Protein AF-A0A8T3SLR2-F1 (afdb_monomer)

Secondary structure (DSSP, 8-state):
--EEEEEEESSTT----S--EEEETTEEEEEEEEEEEETTTTEEEEEEEE-GGG-STT-EEEEEETTEEEEEEE--S-SS-TT-HHHH-

Nearest PDB structures (foldseek):
  4pab-assembly2_B  TM=8.350E-01  e=4.778E-07  Rattus 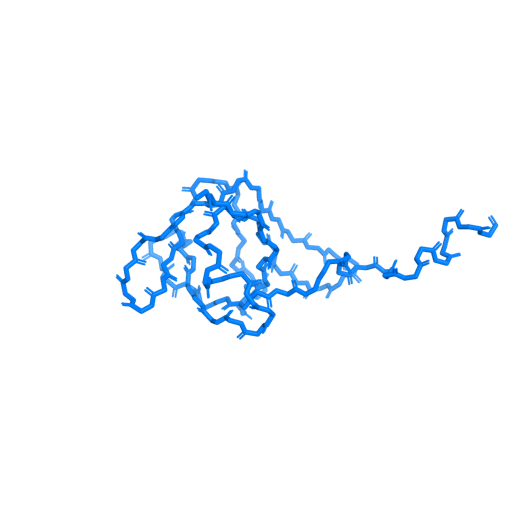norvegicus
  4paa-assembly2_B  TM=8.370E-01  e=1.225E-06  Rattus norvegicus
  5l46-assembly2_B  TM=8.869E-01  e=8.995E-06  Homo sapiens
  1yx2-assembly1_A  TM=9.364E-01  e=2.723E-05  Bacillus subtilis
  3gir-assembly1_A  TM=9.134E-01  e=3.042E-05  Bartonella henselae

Mean predicted aligned error: 2.66 Å

Solvent-accessible surface area (backbone atoms only — not comparable to full-atom values): 4960 Å² total; per-residue (Å²): 122,69,40,80,37,45,29,40,33,71,49,55,85,58,59,46,75,49,64,34,46,25,26,42,97,91,40,81,60,34,35,28,71,41,36,34,71,40,77,94,72,71,35,5,33,33,31,29,45,27,49,67,92,63,61,45,73,70,35,67,34,31,38,45,52,97,87,40,76,39,49,28,31,28,46,75,81,57,84,65,66,71,84,44,61,85,74,74,106

Radius of gyration: 12.97 Å; Cα contacts (8 Å, |Δi|>4): 205; chains: 1; bounding box: 32×30×34 Å

Sequence (89 aa):
RKRLACLVIDDPLSVALGNEPVRADGLVVGRVTSGGYGFAVERSIAYAYLPPSLVTMGQRGEVEIFGEWVGCVVSAEPLFDPSGARIKA

pLDDT: mean 96.52, std 3.92, range [66.56, 98.75]

Foldseek 3Di:
DWDKFKKWWPDQVQADAWQWFKFDPPDGFWTFHGWDHDPVLSTTMTMITGDPVQQDFQRKIFTQGPNDTTIITGHDPPSPPPVCPVVVD

Structure (mmCIF, N/CA/C/O backbone):
data_AF-A0A8T3SLR2-F1
#
_entry.id   AF-A0A8T3SLR2-F1
#
loop_
_atom_site.group_PDB
_atom_site.id
_atom_site.type_symbol
_atom_site.label_atom_id
_atom_site.label_alt_id
_atom_site.label_comp_id
_atom_site.label_asym_id
_atom_site.label_entity_id
_atom_site.label_seq_id
_atom_site.pdbx_PDB_ins_code
_atom_site.Cartn_x
_atom_site.Cartn_y
_atom_site.Cartn_z
_atom_site.occupancy
_atom_site.B_iso_or_equiv
_atom_site.auth_seq_id
_atom_site.auth_comp_id
_atom_site.auth_asym_id
_atom_site.auth_atom_id
_atom_site.pdbx_PDB_model_num
ATOM 1 N N . ARG A 1 1 ? 3.440 -8.110 18.187 1.00 87.31 1 ARG A N 1
ATOM 2 C CA . ARG A 1 1 ? 4.503 -7.593 17.283 1.00 87.31 1 ARG A CA 1
ATOM 3 C C . ARG A 1 1 ? 3.867 -7.307 15.925 1.00 87.31 1 ARG A C 1
ATOM 5 O O . ARG A 1 1 ? 3.082 -8.142 15.506 1.00 87.31 1 ARG A O 1
ATOM 12 N N . LYS A 1 2 ? 4.124 -6.161 15.281 1.00 94.56 2 LYS A N 1
ATOM 13 C CA . LYS A 1 2 ? 3.575 -5.854 13.941 1.00 94.56 2 LYS A CA 1
ATOM 14 C C . LYS A 1 2 ? 4.393 -6.536 12.836 1.00 94.56 2 LYS A C 1
ATOM 16 O O . LYS A 1 2 ? 5.557 -6.865 13.068 1.00 94.56 2 LYS A O 1
ATOM 21 N N . ARG A 1 3 ? 3.790 -6.742 11.664 1.00 97.25 3 ARG A N 1
ATOM 22 C CA . ARG A 1 3 ? 4.437 -7.267 10.451 1.00 97.25 3 ARG A CA 1
ATOM 23 C C . ARG A 1 3 ? 4.288 -6.265 9.314 1.00 97.25 3 ARG A C 1
ATOM 25 O O . ARG A 1 3 ? 3.261 -5.601 9.229 1.00 97.25 3 ARG A O 1
ATOM 32 N N . LEU A 1 4 ? 5.326 -6.149 8.497 1.00 97.75 4 LEU A N 1
ATOM 33 C CA . LEU A 1 4 ? 5.290 -5.353 7.278 1.00 97.75 4 LEU A CA 1
ATOM 34 C C . LEU A 1 4 ? 4.457 -6.097 6.223 1.00 97.75 4 LEU A C 1
ATOM 36 O O . LEU A 1 4 ? 4.574 -7.320 6.127 1.00 97.75 4 LEU A O 1
ATOM 40 N N . ALA A 1 5 ? 3.621 -5.371 5.486 1.00 98.00 5 ALA A N 1
ATOM 41 C CA . ALA A 1 5 ? 2.811 -5.904 4.398 1.00 98.00 5 ALA A CA 1
ATOM 42 C C . ALA A 1 5 ? 2.737 -4.915 3.229 1.00 98.00 5 ALA A C 1
ATOM 44 O O . ALA A 1 5 ? 2.596 -3.709 3.451 1.00 98.00 5 ALA A O 1
ATOM 45 N N . CYS A 1 6 ? 2.783 -5.448 2.011 1.00 98.38 6 CYS A N 1
ATOM 46 C CA . CYS A 1 6 ? 2.452 -4.758 0.774 1.00 98.38 6 CYS A CA 1
ATOM 47 C C . CYS A 1 6 ? 0.937 -4.624 0.614 1.00 98.38 6 CYS A C 1
ATOM 49 O O . CYS A 1 6 ? 0.181 -5.592 0.723 1.00 98.38 6 CYS A O 1
ATOM 51 N N . LEU A 1 7 ? 0.513 -3.413 0.287 1.00 98.62 7 LEU A N 1
ATOM 52 C CA . LEU A 1 7 ? -0.855 -3.012 0.021 1.00 98.62 7 LEU A CA 1
ATOM 53 C C . LEU A 1 7 ? -0.943 -2.548 -1.431 1.00 98.62 7 LEU A C 1
ATOM 55 O O . LEU A 1 7 ? -0.144 -1.718 -1.867 1.00 98.62 7 LEU A O 1
ATOM 59 N N . VAL A 1 8 ? -1.918 -3.065 -2.169 1.00 98.56 8 VAL A N 1
ATOM 60 C CA . VAL A 1 8 ? -2.311 -2.521 -3.473 1.00 98.56 8 VAL A CA 1
ATOM 61 C C . VAL A 1 8 ? -3.532 -1.644 -3.248 1.00 98.56 8 VAL A C 1
ATOM 63 O O . VAL A 1 8 ? -4.527 -2.118 -2.698 1.00 98.56 8 VAL A O 1
ATOM 66 N N . ILE A 1 9 ? -3.429 -0.372 -3.624 1.00 98.56 9 ILE A N 1
ATOM 67 C CA . ILE A 1 9 ? -4.507 0.612 -3.498 1.00 98.56 9 ILE A CA 1
ATOM 68 C C . ILE A 1 9 ? -5.443 0.457 -4.703 1.00 98.56 9 ILE A C 1
ATOM 70 O O . ILE A 1 9 ? -4.983 0.298 -5.836 1.00 98.56 9 ILE A O 1
ATOM 74 N N . ASP A 1 10 ? -6.752 0.450 -4.445 1.00 98.44 10 ASP A N 1
ATOM 75 C CA . ASP A 1 10 ? -7.777 0.146 -5.450 1.00 98.44 10 ASP A CA 1
ATOM 76 C C . ASP A 1 10 ? -7.830 1.202 -6.560 1.00 98.44 10 ASP A C 1
ATOM 78 O O . ASP A 1 10 ? -7.955 0.851 -7.734 1.00 98.44 10 ASP A O 1
ATOM 82 N N . ASP A 1 11 ? -7.708 2.483 -6.195 1.00 98.06 11 ASP A N 1
ATOM 83 C CA . ASP A 1 11 ? -7.561 3.573 -7.156 1.00 98.06 11 ASP A CA 1
ATOM 84 C C . ASP A 1 11 ? -6.078 3.741 -7.545 1.00 98.06 11 ASP A C 1
ATOM 86 O O . ASP A 1 11 ? -5.267 4.160 -6.713 1.00 98.06 11 ASP A O 1
ATOM 90 N N . PRO A 1 12 ? -5.690 3.452 -8.803 1.00 95.56 12 PRO A N 1
ATOM 91 C CA . PRO A 1 12 ? -4.306 3.573 -9.251 1.00 95.56 12 PRO A CA 1
ATOM 92 C C . PRO A 1 12 ? -3.789 5.017 -9.256 1.00 95.56 12 PRO A C 1
ATOM 94 O O . PRO A 1 12 ? -2.573 5.210 -9.281 1.00 95.56 12 PRO A O 1
ATOM 97 N N . LEU A 1 13 ? -4.676 6.018 -9.239 1.00 96.12 13 LEU A N 1
ATOM 98 C CA . LEU A 1 13 ? -4.301 7.435 -9.211 1.00 96.12 13 LEU A CA 1
ATOM 99 C C . LEU A 1 13 ? -4.106 7.973 -7.788 1.00 96.12 13 LEU A C 1
ATOM 101 O O . LEU A 1 13 ? -3.447 8.997 -7.603 1.00 96.12 13 LEU A O 1
ATOM 105 N N . SER A 1 14 ? -4.613 7.264 -6.782 1.00 98.06 14 SER A N 1
ATOM 106 C CA . SER A 1 14 ? -4.408 7.588 -5.375 1.00 98.06 14 SER A CA 1
ATOM 107 C C . SER A 1 14 ? -3.086 7.002 -4.896 1.00 98.06 14 SER A C 1
ATOM 109 O O . SER A 1 14 ? -2.982 5.809 -4.612 1.00 98.06 14 SER A O 1
ATOM 111 N N . VAL A 1 15 ? -2.051 7.838 -4.817 1.00 97.88 15 VAL A N 1
ATOM 112 C CA . VAL A 1 15 ? -0.681 7.410 -4.498 1.00 97.88 15 VAL A CA 1
ATOM 113 C C . VAL A 1 15 ? -0.290 7.847 -3.091 1.00 97.88 15 VAL A C 1
ATOM 115 O O . VAL A 1 15 ? -0.202 9.040 -2.809 1.00 97.88 15 VAL A O 1
ATOM 118 N N . ALA A 1 16 ? -0.005 6.872 -2.226 1.00 97.75 16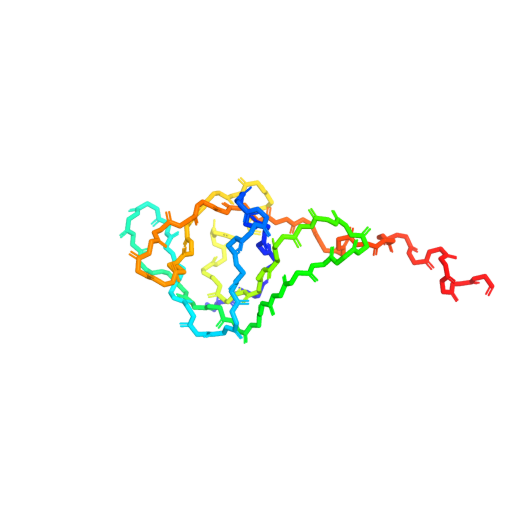 ALA A N 1
ATOM 119 C CA . ALA A 1 16 ? 0.593 7.123 -0.919 1.00 97.75 16 ALA A CA 1
ATOM 120 C C . ALA A 1 16 ? 2.075 7.514 -1.067 1.00 97.75 16 ALA A C 1
ATOM 122 O O . ALA A 1 16 ? 2.803 6.946 -1.883 1.00 97.75 16 ALA A O 1
ATOM 123 N N . LEU A 1 17 ? 2.527 8.463 -0.254 1.00 96.25 17 LEU A N 1
ATOM 124 C CA . LEU A 1 17 ? 3.885 9.007 -0.226 1.00 96.25 17 LEU A CA 1
ATOM 125 C C . LEU A 1 17 ? 4.637 8.630 1.060 1.00 96.25 17 LEU A C 1
ATOM 127 O O . LEU A 1 17 ? 5.867 8.570 1.057 1.00 96.25 17 LEU A O 1
ATOM 131 N N . GLY A 1 18 ? 3.923 8.339 2.149 1.00 95.81 18 GLY A N 1
ATOM 132 C CA . GLY A 1 18 ? 4.469 7.939 3.441 1.00 95.81 18 GLY A CA 1
ATOM 133 C C . GLY A 1 18 ? 3.747 8.591 4.625 1.00 95.81 18 GLY A C 1
ATOM 134 O O . GLY A 1 18 ? 3.371 9.759 4.591 1.00 95.81 18 GLY A O 1
ATOM 135 N N . ASN A 1 19 ? 3.660 7.849 5.734 1.00 97.69 19 ASN A N 1
ATOM 136 C CA . ASN A 1 19 ? 2.965 8.192 6.983 1.00 97.69 19 ASN A CA 1
ATOM 137 C C . ASN A 1 19 ? 1.433 8.261 6.926 1.00 97.69 19 ASN A C 1
ATOM 139 O O . ASN A 1 19 ? 0.832 8.481 7.979 1.00 97.69 19 ASN A O 1
ATOM 143 N N . GLU A 1 20 ? 0.799 8.000 5.784 1.00 98.56 20 GLU A N 1
ATOM 144 C CA . GLU A 1 20 ? -0.657 7.895 5.695 1.00 98.56 20 GLU A CA 1
ATOM 145 C C . GLU A 1 20 ? -1.183 6.841 6.680 1.00 98.56 20 GLU A C 1
ATOM 147 O O . GLU A 1 20 ? -0.601 5.752 6.790 1.00 98.56 20 GLU A O 1
ATOM 152 N N . PRO A 1 21 ? -2.263 7.117 7.424 1.00 98.50 21 PRO A N 1
ATOM 153 C CA . PRO A 1 21 ? -2.861 6.130 8.304 1.00 98.50 21 PRO A CA 1
ATOM 154 C C . PRO A 1 21 ? -3.501 5.001 7.490 1.00 98.50 21 PRO A C 1
ATOM 156 O O . PRO A 1 21 ? -4.093 5.211 6.433 1.00 98.50 21 PRO A O 1
ATOM 159 N N . VAL A 1 22 ? -3.394 3.783 8.021 1.00 98.69 22 VAL A N 1
ATOM 160 C CA . VAL A 1 22 ? -4.045 2.590 7.470 1.00 98.69 22 VAL A CA 1
ATOM 161 C C . VAL A 1 22 ? -5.078 2.104 8.469 1.00 98.69 22 VAL A C 1
ATOM 163 O O . VAL A 1 22 ? -4.740 1.883 9.641 1.00 98.69 22 VAL A O 1
ATOM 166 N N . ARG A 1 23 ? -6.315 1.903 8.014 1.00 98.44 23 ARG A N 1
ATOM 167 C CA . ARG A 1 23 ? -7.408 1.383 8.837 1.00 98.44 23 ARG A CA 1
ATOM 168 C C . ARG A 1 23 ? -7.971 0.068 8.309 1.00 98.44 23 ARG A C 1
ATOM 170 O O . ARG A 1 23 ? -7.903 -0.226 7.120 1.00 98.44 23 ARG A O 1
ATOM 177 N N . ALA A 1 24 ? -8.532 -0.715 9.219 1.00 97.94 24 ALA A N 1
ATOM 178 C CA . ALA A 1 24 ? -9.332 -1.898 8.932 1.00 97.94 24 ALA A CA 1
ATOM 179 C C . ALA A 1 24 ? -10.554 -1.862 9.854 1.00 97.94 24 ALA A C 1
ATOM 181 O O . ALA A 1 24 ? -10.417 -1.503 11.024 1.00 97.94 24 ALA A O 1
ATOM 182 N N . ASP A 1 25 ? -11.737 -2.167 9.317 1.00 94.81 25 ASP A N 1
ATOM 183 C CA . ASP A 1 25 ? -13.010 -2.118 10.052 1.00 94.81 25 ASP A CA 1
ATOM 184 C C . ASP A 1 25 ? -13.224 -0.781 10.796 1.00 94.81 25 ASP A C 1
ATOM 186 O O . ASP A 1 25 ? -13.647 -0.733 11.950 1.00 94.81 25 ASP A O 1
ATOM 190 N N . GLY A 1 26 ? -12.859 0.330 10.143 1.00 96.00 26 GLY A N 1
ATOM 191 C CA . GLY A 1 26 ? -12.974 1.687 10.690 1.00 96.00 26 GLY A CA 1
ATOM 192 C C . GLY A 1 26 ? -11.921 2.075 11.739 1.00 96.00 26 GLY A C 1
ATOM 193 O O . GLY A 1 26 ? -11.890 3.230 12.158 1.00 96.00 26 GLY A O 1
ATOM 194 N N . LEU A 1 27 ? -11.030 1.166 12.145 1.00 98.06 27 LEU A N 1
ATOM 195 C CA . LEU A 1 27 ? -10.009 1.418 13.166 1.00 98.06 27 LEU A CA 1
ATOM 196 C C . LEU A 1 27 ? -8.623 1.597 12.549 1.00 98.06 27 LEU A C 1
ATOM 198 O O . LEU A 1 27 ? -8.169 0.758 11.774 1.00 98.06 27 LEU A O 1
ATOM 202 N N . VAL A 1 28 ? -7.907 2.655 12.939 1.00 98.31 28 VAL A N 1
ATOM 203 C CA . VAL A 1 28 ? -6.515 2.874 12.515 1.00 98.31 28 VAL A CA 1
ATOM 204 C C . VAL A 1 28 ? -5.606 1.823 13.156 1.00 98.31 28 VAL A C 1
ATOM 206 O O . VAL A 1 28 ? -5.450 1.758 14.375 1.00 98.31 28 VAL A O 1
ATOM 209 N N . VAL A 1 29 ? -4.976 1.001 12.322 1.00 98.00 29 VAL A N 1
ATOM 210 C CA . VAL A 1 29 ? -4.175 -0.168 12.730 1.00 98.00 29 VAL A CA 1
ATOM 211 C C . VAL A 1 29 ? -2.692 -0.024 12.384 1.00 98.00 29 VAL A C 1
ATOM 213 O O . VAL A 1 29 ? -1.829 -0.708 12.957 1.00 98.00 29 VAL A O 1
ATOM 216 N N . GLY A 1 30 ? -2.359 0.902 11.492 1.00 97.56 30 GLY A N 1
ATOM 217 C CA . GLY A 1 30 ? -1.001 1.122 11.024 1.00 97.56 30 GLY A CA 1
ATOM 218 C C . GLY A 1 30 ? -0.821 2.472 10.354 1.00 97.56 30 GLY A C 1
ATOM 219 O O . GLY A 1 30 ? -1.703 3.325 10.372 1.00 97.56 30 GLY A O 1
ATOM 220 N N . ARG A 1 31 ? 0.363 2.641 9.775 1.00 98.06 31 ARG A N 1
ATOM 221 C CA . ARG A 1 31 ? 0.696 3.754 8.892 1.00 98.06 31 ARG A CA 1
ATOM 222 C C . ARG A 1 31 ? 1.582 3.257 7.765 1.00 98.06 31 ARG A C 1
ATOM 224 O O . ARG A 1 31 ? 2.357 2.314 7.976 1.00 98.06 31 ARG A O 1
ATOM 231 N N . VAL A 1 32 ? 1.483 3.907 6.619 1.00 98.62 32 VAL A N 1
ATOM 232 C CA . VAL A 1 32 ? 2.343 3.675 5.467 1.00 98.62 32 VAL A CA 1
ATOM 233 C C . VAL A 1 32 ? 3.780 4.053 5.828 1.00 98.62 32 VAL A C 1
ATOM 235 O O . VAL A 1 32 ? 4.043 5.101 6.417 1.00 98.62 32 VAL A O 1
ATOM 238 N N . THR A 1 33 ? 4.725 3.175 5.510 1.00 98.44 33 THR A N 1
ATOM 239 C CA . THR A 1 33 ? 6.166 3.432 5.606 1.00 98.44 33 THR A CA 1
ATOM 240 C C . THR A 1 33 ? 6.697 4.031 4.314 1.00 98.44 33 THR A C 1
ATOM 242 O O . THR A 1 33 ? 7.493 4.961 4.350 1.00 98.44 33 THR A O 1
ATOM 245 N N . SER A 1 34 ? 6.252 3.491 3.183 1.00 97.94 34 SER A N 1
ATOM 246 C CA . SER A 1 34 ? 6.652 3.896 1.839 1.00 97.94 34 SER A CA 1
ATOM 247 C C . SER A 1 34 ? 5.509 3.608 0.879 1.00 97.94 34 SER A C 1
ATOM 249 O O . SER A 1 34 ? 4.847 2.579 1.020 1.00 97.94 34 SER A O 1
ATOM 251 N N . GLY A 1 35 ? 5.317 4.467 -0.112 1.00 97.62 35 GLY A N 1
ATOM 252 C CA . GLY A 1 35 ? 4.360 4.246 -1.186 1.00 97.62 35 GLY A CA 1
ATOM 253 C C . GLY A 1 35 ? 4.857 4.814 -2.508 1.00 97.62 35 GLY A C 1
ATOM 254 O O . GLY A 1 35 ? 5.916 5.443 -2.571 1.00 97.62 35 GLY A O 1
ATOM 255 N N . GLY A 1 36 ? 4.126 4.520 -3.576 1.00 97.88 36 GLY A N 1
ATOM 256 C CA . GLY A 1 36 ? 4.428 5.000 -4.914 1.00 97.88 36 GLY A CA 1
ATOM 257 C C . GLY A 1 36 ? 3.629 4.276 -5.989 1.00 97.88 36 GLY A C 1
ATOM 258 O O . GLY A 1 36 ? 2.924 3.300 -5.727 1.00 97.88 36 GLY A O 1
ATOM 259 N N . TYR A 1 37 ? 3.770 4.745 -7.226 1.00 98.12 37 TYR A N 1
ATOM 260 C CA . TYR A 1 37 ? 3.180 4.090 -8.385 1.00 98.12 37 TYR A CA 1
ATOM 261 C C . TYR A 1 37 ? 4.164 3.093 -9.007 1.00 98.12 37 TYR A C 1
ATOM 263 O O . TYR A 1 37 ? 5.252 3.455 -9.462 1.00 98.12 37 TYR A O 1
ATOM 271 N N . GLY A 1 38 ? 3.788 1.817 -9.035 1.00 97.31 38 GLY A N 1
ATOM 272 C CA . GLY A 1 38 ? 4.565 0.757 -9.663 1.00 97.31 38 GLY A CA 1
ATOM 273 C C . GLY A 1 38 ? 4.286 0.678 -11.157 1.00 97.31 38 GLY A C 1
ATOM 274 O O . GLY A 1 38 ? 3.436 -0.101 -11.572 1.00 97.31 38 GLY A O 1
ATOM 275 N N . PHE A 1 39 ? 5.032 1.421 -11.977 1.00 97.12 39 PHE A N 1
ATOM 276 C CA . PHE A 1 39 ? 4.824 1.464 -13.434 1.00 97.12 39 PHE A CA 1
ATOM 277 C C . PHE A 1 39 ? 4.865 0.091 -14.120 1.00 97.12 39 PHE A C 1
ATOM 279 O O . PHE A 1 39 ? 4.105 -0.146 -15.047 1.00 97.12 39 PHE A O 1
ATOM 286 N N . ALA A 1 40 ? 5.707 -0.835 -13.651 1.00 95.94 40 ALA A N 1
ATOM 287 C CA . ALA A 1 40 ? 5.809 -2.177 -14.233 1.00 95.94 40 ALA A CA 1
ATOM 288 C C . ALA A 1 40 ? 4.583 -3.069 -13.965 1.00 95.94 40 ALA A C 1
ATOM 290 O O . ALA A 1 40 ? 4.388 -4.058 -14.667 1.00 95.94 40 ALA A O 1
ATOM 291 N N . VAL A 1 41 ? 3.797 -2.753 -12.931 1.00 95.69 41 VAL A N 1
ATOM 292 C CA . VAL A 1 41 ? 2.597 -3.510 -12.536 1.00 95.69 41 VAL A CA 1
ATOM 293 C C . VAL A 1 41 ? 1.309 -2.700 -12.698 1.00 95.69 41 VAL A C 1
AT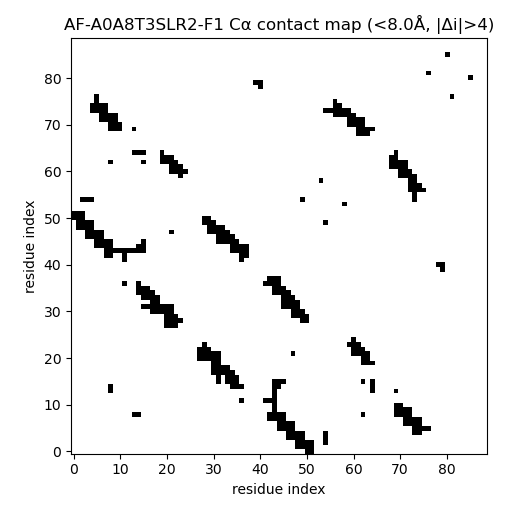OM 295 O O . VAL A 1 41 ? 0.233 -3.248 -12.488 1.00 95.69 41 VAL A O 1
ATOM 298 N N . GLU A 1 42 ? 1.421 -1.421 -13.068 1.00 96.88 42 GLU A N 1
ATOM 299 C CA . GLU A 1 42 ? 0.323 -0.460 -13.241 1.00 96.88 42 GLU A CA 1
ATOM 300 C C . GLU A 1 42 ? -0.585 -0.349 -12.005 1.00 96.88 42 GLU A C 1
ATOM 302 O O . GLU A 1 42 ? -1.813 -0.361 -12.094 1.00 96.88 42 GLU A O 1
ATOM 307 N N . ARG A 1 43 ? 0.028 -0.281 -10.815 1.00 97.88 43 ARG A N 1
ATOM 308 C CA . ARG A 1 43 ? -0.684 -0.181 -9.531 1.00 97.88 43 ARG A CA 1
ATOM 309 C C . ARG A 1 43 ? -0.117 0.919 -8.651 1.00 97.88 43 ARG A C 1
ATOM 311 O O . ARG A 1 43 ? 1.094 1.131 -8.623 1.00 97.88 43 ARG A O 1
ATOM 318 N N . SER A 1 44 ? -0.991 1.526 -7.853 1.00 98.25 44 SER A N 1
ATOM 319 C CA . SER A 1 44 ? -0.586 2.267 -6.662 1.00 98.25 44 SER A CA 1
ATOM 320 C C . SER A 1 44 ? -0.290 1.284 -5.526 1.00 98.25 44 SER A C 1
ATOM 322 O O . SER A 1 44 ? -1.073 0.368 -5.253 1.00 98.25 44 SER A O 1
ATOM 324 N N . ILE A 1 45 ? 0.886 1.421 -4.916 1.00 98.38 45 ILE A N 1
ATOM 325 C CA . ILE A 1 4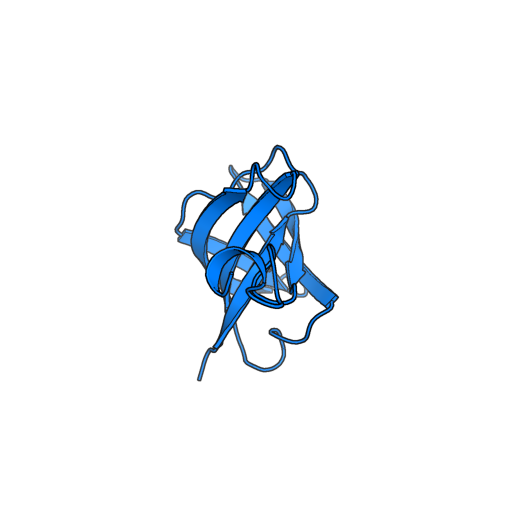5 ? 1.443 0.470 -3.953 1.00 98.38 45 ILE A CA 1
ATOM 326 C C . ILE A 1 45 ? 1.826 1.226 -2.688 1.00 98.38 45 ILE A C 1
ATOM 328 O O . ILE A 1 45 ? 2.419 2.303 -2.744 1.00 98.38 45 ILE A O 1
ATOM 332 N N . ALA A 1 46 ? 1.553 0.622 -1.539 1.00 98.50 46 ALA A N 1
ATOM 333 C CA . ALA A 1 46 ? 2.027 1.091 -0.250 1.00 98.50 46 ALA A CA 1
ATOM 334 C C . ALA A 1 46 ? 2.551 -0.076 0.585 1.00 98.50 46 ALA A C 1
ATOM 336 O O . ALA A 1 46 ? 2.151 -1.221 0.416 1.00 98.50 46 ALA A O 1
ATOM 337 N N . TYR A 1 47 ? 3.437 0.218 1.522 1.00 98.56 47 TYR A N 1
ATOM 338 C CA . TYR A 1 47 ? 3.909 -0.719 2.530 1.00 98.56 47 TYR A CA 1
ATOM 339 C C . TYR A 1 47 ? 3.552 -0.188 3.908 1.00 98.56 47 TYR A C 1
ATOM 341 O O . TYR A 1 47 ? 3.720 1.001 4.162 1.00 98.56 47 TYR A O 1
ATOM 349 N N . ALA A 1 48 ? 3.076 -1.048 4.809 1.00 98.44 48 ALA A N 1
ATOM 350 C CA . ALA A 1 48 ? 2.690 -0.642 6.159 1.00 98.44 48 ALA A CA 1
ATOM 351 C C . ALA A 1 48 ? 2.937 -1.743 7.196 1.00 98.44 48 ALA A C 1
ATOM 353 O O . ALA A 1 48 ? 2.834 -2.935 6.909 1.00 98.44 48 ALA A O 1
ATOM 354 N N . TYR A 1 49 ? 3.223 -1.342 8.439 1.00 98.12 49 TYR A N 1
ATOM 355 C CA . TYR A 1 49 ? 3.251 -2.271 9.570 1.00 98.12 49 TYR A CA 1
ATOM 356 C C . TYR A 1 49 ? 1.850 -2.452 10.155 1.00 98.12 49 TYR A C 1
ATOM 358 O O . TYR A 1 49 ? 1.303 -1.527 10.763 1.00 98.12 49 TYR A O 1
ATOM 366 N N . LEU A 1 50 ? 1.319 -3.670 10.059 1.00 97.88 50 LEU A N 1
ATOM 367 C CA . LEU A 1 50 ? -0.012 -4.044 10.532 1.00 97.88 50 LEU A CA 1
ATOM 368 C C . LEU A 1 50 ? 0.053 -5.112 11.643 1.00 97.88 50 LEU A C 1
ATOM 370 O O . LEU A 1 50 ? 1.071 -5.801 11.806 1.00 97.88 50 LEU A O 1
ATOM 374 N N . PRO A 1 51 ? -1.009 -5.259 12.455 1.00 97.50 51 PRO A N 1
ATOM 375 C CA . PRO A 1 51 ? -1.193 -6.423 13.317 1.00 97.50 51 PRO A CA 1
ATOM 376 C C . PRO A 1 51 ? -1.084 -7.739 12.522 1.00 97.50 51 PRO A C 1
ATOM 378 O O . PRO A 1 51 ? -1.566 -7.797 11.394 1.00 97.50 51 PRO A O 1
ATOM 381 N N . PRO A 1 52 ? -0.505 -8.820 13.082 1.00 96.56 52 PRO A N 1
ATOM 382 C CA . PRO A 1 52 ? -0.349 -10.091 12.367 1.00 96.56 52 PRO A CA 1
ATOM 383 C C . PRO A 1 52 ? -1.655 -10.715 11.864 1.00 96.56 52 PRO A C 1
ATOM 385 O O . PRO A 1 52 ? -1.628 -11.449 10.884 1.00 96.56 52 PRO A O 1
ATOM 388 N N . SER A 1 53 ? -2.784 -10.422 12.511 1.00 95.75 53 SER A N 1
ATOM 389 C CA . SER A 1 53 ? -4.114 -10.856 12.071 1.00 95.75 53 SER A CA 1
ATOM 390 C C . SER A 1 53 ? -4.583 -10.175 10.781 1.00 95.75 53 SER A C 1
ATOM 392 O O . SER A 1 53 ? -5.505 -10.672 10.150 1.00 95.75 53 SER A O 1
ATOM 394 N N . LEU A 1 54 ? -3.955 -9.061 10.388 1.00 97.12 54 LEU A N 1
ATOM 395 C CA . LEU A 1 54 ? -4.349 -8.228 9.250 1.00 97.12 54 LEU A CA 1
ATOM 396 C C . LEU A 1 54 ? -3.349 -8.269 8.085 1.00 97.12 54 LEU A C 1
ATOM 398 O O . LEU A 1 54 ? -3.460 -7.465 7.171 1.00 97.12 54 LEU A O 1
ATOM 402 N N . VAL A 1 55 ? -2.363 -9.173 8.102 1.00 96.81 55 VAL A N 1
ATOM 403 C CA . VAL A 1 55 ? -1.385 -9.324 7.000 1.00 96.81 55 VAL A CA 1
ATOM 404 C C . VAL A 1 55 ? -1.649 -10.544 6.117 1.00 96.81 55 VAL A C 1
ATOM 406 O O . VAL A 1 55 ? -0.775 -10.979 5.370 1.00 96.81 55 VAL A O 1
ATOM 409 N N . THR A 1 56 ? -2.836 -11.135 6.222 1.00 96.25 56 THR A N 1
ATOM 410 C CA . THR A 1 56 ? -3.250 -12.244 5.358 1.00 96.25 56 THR A CA 1
ATOM 411 C C . THR A 1 56 ? -3.517 -11.721 3.951 1.00 96.25 56 THR A C 1
ATOM 413 O O . THR A 1 56 ? -4.153 -10.683 3.794 1.00 96.25 56 THR A O 1
ATOM 416 N N . MET A 1 57 ? -3.051 -12.427 2.918 1.00 96.88 57 MET A N 1
ATOM 417 C CA . MET A 1 57 ? -3.323 -12.022 1.536 1.00 96.88 57 MET A CA 1
ATOM 418 C C . MET A 1 57 ? -4.827 -11.930 1.276 1.00 96.88 57 MET A C 1
ATOM 420 O O . MET A 1 57 ? -5.590 -12.778 1.734 1.00 96.88 57 MET A O 1
ATOM 424 N N . GLY A 1 58 ? -5.245 -10.900 0.546 1.00 97.31 58 GLY A N 1
ATOM 425 C CA . GLY A 1 58 ? -6.660 -10.614 0.316 1.00 97.31 58 GLY A CA 1
ATOM 426 C C . GLY A 1 58 ? -7.340 -9.849 1.456 1.00 97.31 58 GLY A C 1
ATOM 427 O O . GLY A 1 58 ? -8.465 -9.390 1.267 1.00 97.31 58 GLY A O 1
ATOM 428 N N . GLN A 1 59 ? -6.681 -9.656 2.609 1.00 98.00 59 GLN A N 1
ATOM 429 C CA . GLN A 1 59 ? -7.213 -8.813 3.680 1.00 98.00 59 GLN A CA 1
ATOM 430 C C . GLN A 1 59 ? -7.447 -7.395 3.155 1.00 98.00 59 GLN A C 1
ATOM 432 O O . GLN A 1 59 ? -6.556 -6.781 2.563 1.00 98.00 59 GLN A O 1
ATOM 437 N N . ARG A 1 60 ? -8.655 -6.881 3.392 1.00 98.25 60 ARG A N 1
ATOM 438 C CA . ARG A 1 60 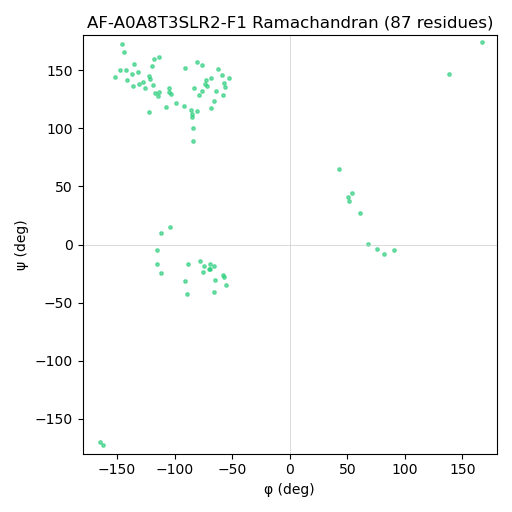? -9.072 -5.538 2.988 1.00 98.25 60 ARG A CA 1
ATOM 439 C C . ARG A 1 60 ? -8.791 -4.529 4.093 1.00 98.25 60 ARG A C 1
ATOM 441 O O . ARG A 1 60 ? -8.797 -4.867 5.279 1.00 98.25 60 ARG A O 1
ATOM 448 N N . GLY A 1 61 ? -8.569 -3.296 3.671 1.00 98.25 61 GLY A N 1
ATOM 449 C CA . GLY A 1 61 ? -8.418 -2.128 4.523 1.00 98.25 61 GLY A CA 1
ATOM 450 C C . GLY A 1 61 ? -8.550 -0.865 3.687 1.00 98.25 61 GLY A C 1
ATOM 451 O O . GLY A 1 61 ? -8.925 -0.926 2.515 1.00 98.25 61 GLY A O 1
ATOM 452 N N . GLU A 1 62 ? -8.228 0.268 4.291 1.00 98.75 62 GLU A N 1
ATOM 453 C CA . GLU A 1 62 ? -8.225 1.566 3.626 1.00 98.75 62 GLU A CA 1
ATOM 454 C C . GLU A 1 62 ? -6.984 2.362 4.040 1.00 98.75 62 GLU A C 1
ATOM 456 O O . GLU A 1 62 ? -6.522 2.266 5.183 1.00 98.75 62 GLU A O 1
ATOM 461 N N . VAL A 1 63 ? -6.465 3.164 3.116 1.00 98.75 63 VAL A N 1
ATOM 462 C CA . VAL A 1 63 ? -5.386 4.130 3.343 1.00 98.75 63 VAL A CA 1
ATOM 463 C C . VAL A 1 63 ? -5.967 5.526 3.166 1.00 98.75 63 VAL A C 1
ATOM 465 O O . VAL A 1 63 ? -6.654 5.778 2.178 1.00 98.75 63 VAL A O 1
ATOM 468 N N . GLU A 1 64 ? -5.716 6.431 4.109 1.00 98.50 64 GLU A N 1
ATOM 469 C CA . GLU A 1 64 ? -6.142 7.826 3.954 1.00 98.50 64 GLU A CA 1
ATOM 470 C C . GLU A 1 64 ? -5.156 8.580 3.062 1.00 98.50 64 GLU A C 1
ATOM 472 O O . GLU A 1 64 ? -3.997 8.769 3.428 1.00 98.50 64 GLU A O 1
ATOM 477 N N . ILE A 1 65 ? -5.609 9.027 1.897 1.00 98.25 65 ILE A N 1
ATOM 478 C CA . ILE A 1 65 ? -4.798 9.739 0.911 1.00 98.25 65 ILE A CA 1
ATOM 479 C C . ILE A 1 65 ? -5.465 11.092 0.670 1.00 98.25 65 ILE A C 1
ATOM 481 O O . ILE A 1 65 ? -6.587 11.166 0.183 1.00 98.25 65 ILE A O 1
ATOM 485 N N . PHE A 1 66 ? -4.784 12.174 1.063 1.00 95.69 66 PHE A N 1
ATOM 486 C CA . PHE A 1 66 ? -5.285 13.555 0.968 1.00 95.69 66 PHE A CA 1
ATOM 487 C C . PHE A 1 66 ? -6.690 13.782 1.572 1.00 95.69 66 PHE A C 1
ATOM 489 O O . PHE A 1 66 ? -7.464 14.587 1.061 1.00 95.69 66 PHE A O 1
ATOM 496 N N . GLY A 1 67 ? -6.998 13.112 2.690 1.00 96.06 67 GLY A N 1
ATOM 497 C CA . GLY A 1 67 ? -8.270 13.241 3.415 1.00 96.06 67 GLY A CA 1
ATOM 498 C C . GLY A 1 67 ? -9.364 12.267 2.970 1.00 96.06 67 GLY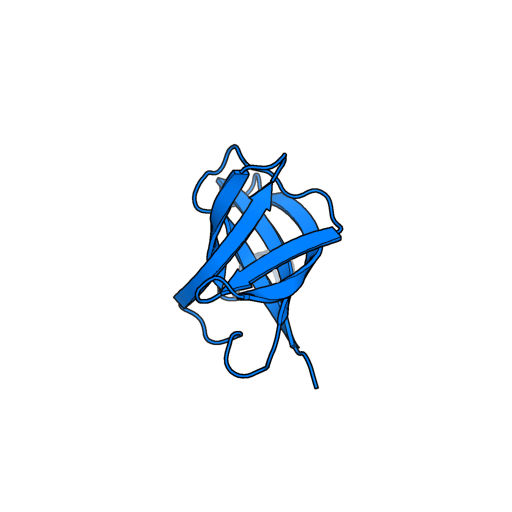 A C 1
ATOM 499 O O . GLY A 1 67 ? -10.414 12.205 3.607 1.00 96.06 67 GLY A O 1
ATOM 500 N N . GLU A 1 68 ? -9.109 11.473 1.929 1.00 97.88 68 GLU A N 1
ATOM 501 C CA . GLU A 1 68 ? -10.033 10.460 1.424 1.00 97.88 68 GLU A CA 1
ATOM 502 C C . GLU A 1 68 ? -9.567 9.058 1.818 1.00 97.88 68 GLU A C 1
ATOM 504 O O . GLU A 1 68 ? -8.395 8.709 1.679 1.00 97.88 68 GLU A O 1
ATOM 509 N N . TRP A 1 69 ? -10.490 8.226 2.296 1.00 98.44 69 TRP A N 1
ATOM 510 C CA . TRP A 1 69 ? -10.195 6.828 2.598 1.00 98.44 69 TRP A CA 1
ATOM 511 C C . TRP A 1 69 ? -10.324 5.990 1.334 1.00 98.44 69 TRP A C 1
ATOM 513 O O . TRP A 1 69 ? -11.422 5.763 0.831 1.00 98.44 69 TRP A O 1
ATOM 523 N N . VAL A 1 70 ? -9.188 5.518 0.831 1.00 98.69 70 VAL A N 1
ATOM 524 C CA . VAL A 1 70 ? -9.115 4.729 -0.396 1.00 98.69 70 VAL A CA 1
ATOM 525 C C . VAL A 1 70 ? -8.926 3.265 -0.036 1.00 98.69 70 VAL A C 1
ATOM 527 O O . VAL A 1 70 ? -8.039 2.915 0.743 1.00 98.69 70 VAL A O 1
ATOM 530 N N . GLY A 1 71 ? -9.756 2.396 -0.609 1.00 98.69 71 GLY A N 1
ATOM 531 C CA . GLY A 1 71 ? -9.663 0.956 -0.399 1.00 98.69 71 GLY A CA 1
ATOM 532 C C . GLY A 1 71 ? -8.308 0.388 -0.826 1.00 98.69 71 GLY A C 1
ATOM 533 O O . GLY A 1 71 ? -7.684 0.847 -1.784 1.00 98.69 71 GLY A O 1
ATOM 534 N N . CYS A 1 72 ? -7.845 -0.628 -0.106 1.00 98.62 72 CYS A N 1
ATOM 535 C CA . CYS A 1 72 ? -6.654 -1.384 -0.458 1.00 98.62 72 CYS A CA 1
ATOM 536 C C . CYS A 1 72 ? -6.796 -2.865 -0.101 1.00 98.62 72 CYS A C 1
ATOM 538 O O . CYS A 1 72 ? -7.648 -3.273 0.699 1.00 98.62 72 CYS A O 1
ATOM 540 N N . VAL A 1 73 ? -5.902 -3.682 -0.651 1.00 98.56 73 VAL A N 1
ATOM 541 C CA . VAL A 1 73 ? -5.802 -5.109 -0.344 1.00 98.56 73 VAL A CA 1
ATOM 542 C C . VAL A 1 73 ? -4.364 -5.507 -0.035 1.00 98.56 73 VAL A C 1
ATOM 544 O O . VAL A 1 73 ? -3.431 -5.079 -0.714 1.00 98.56 73 VAL A O 1
ATOM 547 N N . VAL A 1 74 ? -4.180 -6.351 0.980 1.00 98.44 74 VAL A N 1
ATOM 548 C CA . VAL A 1 74 ? -2.888 -6.991 1.250 1.00 98.44 74 VAL A CA 1
ATOM 549 C C . VAL A 1 74 ? -2.555 -7.944 0.106 1.00 98.44 74 VAL A C 1
ATOM 551 O O . VAL A 1 74 ? -3.323 -8.865 -0.189 1.00 98.44 74 VAL A O 1
ATOM 554 N N . SER A 1 75 ? -1.401 -7.736 -0.519 1.00 97.31 75 SER A N 1
ATOM 555 C CA . SER A 1 75 ? -0.965 -8.481 -1.700 1.00 97.31 75 SER A CA 1
ATOM 556 C C . SER A 1 75 ? 0.254 -9.358 -1.421 1.00 97.31 75 SER A C 1
ATOM 558 O O . SER A 1 75 ? 0.988 -9.157 -0.453 1.00 97.31 75 SER A O 1
ATOM 560 N N . ALA A 1 76 ? 0.470 -10.333 -2.304 1.00 93.44 76 ALA A N 1
ATOM 561 C CA . ALA A 1 76 ? 1.707 -11.097 -2.361 1.00 93.44 76 ALA A CA 1
ATOM 562 C C . ALA A 1 76 ? 2.897 -10.191 -2.694 1.00 93.44 76 ALA A C 1
ATOM 564 O O . ALA A 1 76 ? 2.761 -9.212 -3.432 1.00 93.44 76 ALA A O 1
ATOM 565 N N . GLU A 1 77 ? 4.073 -10.581 -2.212 1.00 88.56 77 GLU A N 1
ATOM 566 C CA . GLU A 1 77 ? 5.341 -9.934 -2.526 1.00 88.56 77 GLU A CA 1
ATOM 567 C C . GLU A 1 77 ? 6.328 -10.944 -3.139 1.00 88.56 77 GLU A C 1
ATOM 569 O O . GLU A 1 77 ? 6.350 -12.100 -2.704 1.00 88.56 77 GLU A O 1
ATOM 574 N N . PRO A 1 78 ? 7.174 -10.521 -4.100 1.00 93.38 78 PRO A N 1
ATOM 575 C CA . PRO A 1 78 ? 7.146 -9.217 -4.765 1.00 93.38 78 PRO A CA 1
ATOM 576 C C . PRO A 1 78 ? 6.009 -9.142 -5.798 1.00 93.38 78 PRO A C 1
ATOM 578 O O . PRO A 1 78 ? 5.591 -10.153 -6.356 1.00 93.38 78 PRO A O 1
ATOM 581 N N . LEU A 1 79 ? 5.527 -7.933 -6.092 1.00 94.38 79 LEU A N 1
ATOM 582 C CA . LEU A 1 79 ? 4.476 -7.724 -7.100 1.00 94.38 79 LEU A CA 1
ATOM 583 C C . LEU A 1 79 ? 4.952 -7.984 -8.538 1.00 94.38 79 LEU A C 1
ATOM 585 O O . LE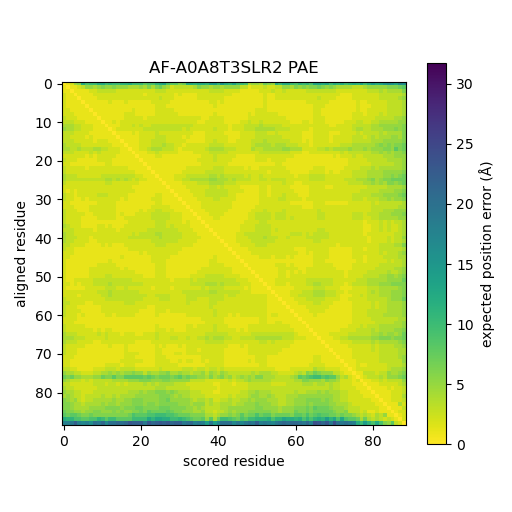U A 1 79 ? 4.141 -8.215 -9.430 1.00 94.38 79 LEU A O 1
ATOM 589 N N . PHE A 1 80 ? 6.263 -7.927 -8.769 1.00 95.75 80 PHE A N 1
ATOM 590 C CA . PHE A 1 80 ? 6.875 -8.073 -10.081 1.00 95.75 80 PHE A CA 1
ATOM 591 C C . PHE A 1 80 ? 7.942 -9.165 -10.057 1.00 95.75 80 PHE A C 1
ATOM 593 O O . PHE A 1 80 ? 8.765 -9.198 -9.147 1.00 95.75 80 PHE A O 1
ATOM 600 N N . ASP A 1 81 ? 7.915 -10.033 -11.073 1.00 94.44 81 ASP A N 1
ATOM 601 C CA . ASP A 1 81 ? 8.780 -11.213 -11.205 1.00 94.44 81 ASP A CA 1
ATOM 602 C C . ASP A 1 81 ? 8.958 -12.012 -9.890 1.00 94.44 81 ASP A C 1
ATOM 604 O O . ASP A 1 81 ? 10.074 -12.121 -9.376 1.00 94.44 81 ASP A O 1
ATOM 608 N N . PRO A 1 82 ? 7.887 -12.623 -9.339 1.00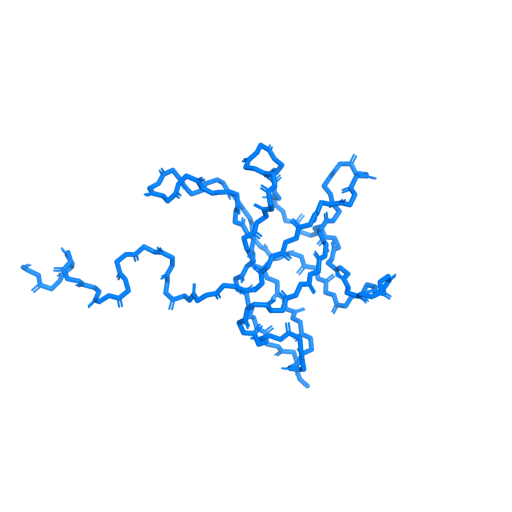 93.62 82 PRO A N 1
ATOM 609 C CA . PRO A 1 82 ? 7.980 -13.413 -8.105 1.00 93.62 82 PRO A CA 1
ATOM 610 C C . PRO A 1 82 ? 8.984 -14.572 -8.177 1.00 93.62 82 PRO A C 1
ATOM 612 O O . PRO A 1 82 ? 9.556 -14.971 -7.166 1.00 93.62 82 PRO A O 1
ATOM 615 N N . SER A 1 83 ? 9.223 -15.112 -9.377 1.00 94.12 83 SER A N 1
ATOM 616 C CA . SER A 1 83 ? 10.219 -16.162 -9.618 1.00 94.12 83 SER A CA 1
ATOM 617 C C . SER A 1 83 ? 11.671 -15.669 -9.604 1.00 94.12 83 SER A C 1
ATOM 619 O O . SER A 1 83 ? 12.598 -16.485 -9.486 1.00 94.12 83 SER A O 1
ATOM 621 N N . GLY A 1 84 ? 11.888 -14.359 -9.753 1.00 94.19 84 GLY A N 1
ATOM 622 C CA . GLY A 1 84 ? 13.199 -13.755 -9.988 1.00 94.19 84 GLY A CA 1
ATOM 623 C C . GLY A 1 84 ? 13.854 -14.234 -11.287 1.00 94.19 84 GLY A C 1
ATOM 624 O O . GLY A 1 84 ? 15.080 -14.316 -11.360 1.00 94.19 84 GLY A O 1
ATOM 625 N N . ALA A 1 85 ? 13.061 -14.633 -12.285 1.00 95.44 85 ALA A N 1
ATOM 626 C CA . ALA A 1 85 ? 13.556 -15.232 -13.520 1.00 95.44 85 ALA A CA 1
ATOM 627 C C . ALA A 1 85 ? 14.398 -14.246 -14.342 1.00 95.44 85 ALA A C 1
ATOM 629 O O . ALA A 1 85 ? 15.334 -14.663 -15.015 1.00 95.44 85 ALA A O 1
ATOM 630 N N . ARG A 1 86 ? 14.111 -12.941 -14.254 1.00 93.12 86 ARG A N 1
ATOM 631 C CA . ARG A 1 86 ? 14.835 -11.904 -15.005 1.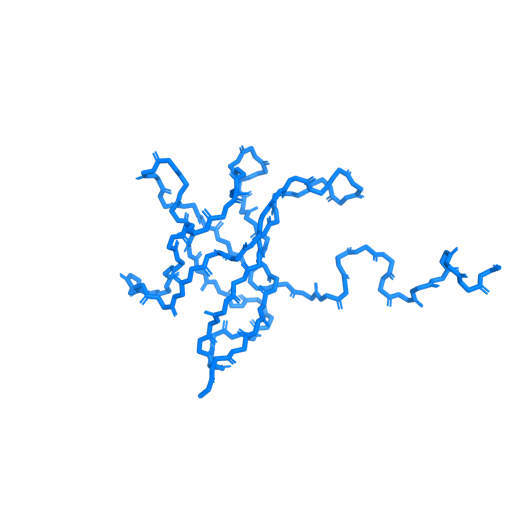00 93.12 86 ARG A CA 1
ATOM 632 C C . ARG A 1 86 ? 16.219 -11.594 -14.441 1.00 93.12 86 ARG A C 1
ATOM 634 O O . ARG A 1 86 ? 17.052 -11.077 -15.171 1.00 93.12 86 ARG A O 1
ATOM 641 N N . ILE A 1 87 ? 16.448 -11.876 -13.159 1.00 93.81 87 ILE A N 1
ATOM 642 C CA . ILE A 1 87 ? 17.741 -11.644 -12.494 1.00 93.81 87 ILE A CA 1
ATOM 643 C C . ILE A 1 87 ? 18.646 -12.879 -12.594 1.00 93.81 87 ILE A C 1
ATOM 645 O O . ILE A 1 87 ? 19.862 -12.744 -12.613 1.00 93.81 87 ILE A O 1
ATOM 649 N N . LYS A 1 88 ? 18.066 -14.084 -12.625 1.00 87.38 88 LYS A N 1
ATOM 650 C CA . LYS A 1 88 ? 18.815 -15.354 -12.630 1.00 87.38 88 LYS A CA 1
ATOM 651 C C . LYS A 1 88 ? 19.412 -15.737 -13.991 1.00 87.38 88 LYS A C 1
ATOM 653 O O . LYS A 1 88 ? 20.183 -16.693 -14.027 1.00 87.38 88 LYS A O 1
ATOM 658 N N . ALA A 1 89 ? 18.983 -15.079 -15.068 1.00 66.56 89 ALA A N 1
ATOM 659 C CA . ALA A 1 89 ? 19.404 -15.366 -16.439 1.00 66.56 89 ALA A CA 1
ATOM 660 C C . ALA A 1 89 ? 20.827 -14.878 -16.740 1.00 66.56 89 ALA A C 1
ATOM 662 O O . ALA A 1 89 ? 21.251 -13.872 -16.128 1.00 66.56 89 ALA A O 1
#